Protein AF-A0A0F9RSI3-F1 (afdb_monomer_lite)

Radius of gyration: 14.39 Å; chains: 1; bounding box: 33×22×40 Å

Sequence (63 aa):
MASVQIPIDIPFAPKHIEVDAEFVLGDASERRDAGVNLVIWWVRPDGTERGINQFISEEELHG

pLDDT: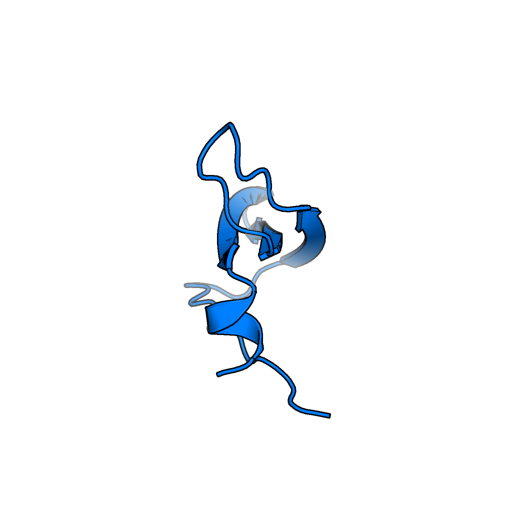 mean 81.72, std 10.53, range [46.25, 92.69]

Organism: NCBI:txid412755

Foldseek 3Di:
DDDDDDDDDDVDDFPDKDKDKDWDPADPVVRRATFIWIKMWTAHPVGDIDIDTDTDGPVNVVD

Secondary structure (DSSP, 8-state):
----------SS--SEEEEEEEEE--BTTTTBPPEEEEEEEEE-TTS-EEEEEEEEEHHHHH-

Structure (mmCIF, N/CA/C/O backbone):
data_AF-A0A0F9RSI3-F1
#
_entry.id   AF-A0A0F9RSI3-F1
#
loop_
_atom_site.group_PDB
_atom_site.id
_atom_site.type_symbol
_atom_site.label_atom_id
_atom_site.label_alt_id
_atom_site.label_comp_id
_atom_site.label_asym_id
_atom_site.label_entity_id
_atom_site.label_seq_id
_atom_site.pdbx_PDB_ins_code
_atom_site.Cartn_x
_atom_site.Cartn_y
_atom_site.Cartn_z
_atom_site.occupancy
_atom_site.B_iso_or_equiv
_atom_site.auth_seq_id
_atom_site.auth_comp_id
_atom_site.auth_asym_id
_atom_site.auth_atom_id
_atom_site.pdbx_PDB_model_num
ATOM 1 N N . MET A 1 1 ? -15.648 -16.711 -2.213 1.00 46.25 1 MET A N 1
ATOM 2 C CA . MET A 1 1 ? -14.613 -15.766 -1.751 1.00 46.25 1 MET A CA 1
ATOM 3 C C . MET A 1 1 ? -14.684 -14.572 -2.679 1.00 46.25 1 MET A C 1
ATOM 5 O O . MET A 1 1 ? -14.539 -14.775 -3.879 1.00 46.25 1 MET A O 1
ATOM 9 N N . ALA A 1 2 ? -15.044 -13.396 -2.170 1.00 53.72 2 ALA A N 1
ATOM 10 C CA . ALA A 1 2 ? -15.083 -12.182 -2.979 1.00 53.72 2 ALA A CA 1
ATOM 11 C C . ALA A 1 2 ? -13.643 -11.688 -3.173 1.00 53.72 2 ALA A C 1
ATOM 13 O O . ALA A 1 2 ? -12.904 -11.560 -2.201 1.00 53.72 2 ALA A O 1
ATOM 14 N N . SER A 1 3 ? -13.220 -11.486 -4.419 1.00 59.31 3 SER A N 1
ATOM 15 C CA . SER A 1 3 ? -11.958 -10.813 -4.723 1.00 59.31 3 SER A CA 1
ATOM 16 C C . SER A 1 3 ? -12.232 -9.316 -4.824 1.00 59.31 3 SER A C 1
ATOM 18 O O . SER A 1 3 ? -12.952 -8.904 -5.736 1.00 59.31 3 SER A O 1
ATOM 20 N N . VAL A 1 4 ? -11.666 -8.514 -3.925 1.00 64.81 4 VAL A N 1
ATOM 21 C CA . VAL A 1 4 ? -11.678 -7.054 -4.069 1.00 64.81 4 VAL A CA 1
ATOM 22 C C . VAL A 1 4 ? -10.734 -6.695 -5.215 1.00 64.81 4 VAL A C 1
ATOM 24 O O . VAL A 1 4 ? -9.561 -7.065 -5.207 1.00 64.81 4 VAL A O 1
ATOM 27 N N . GLN A 1 5 ? -11.268 -6.037 -6.242 1.00 66.81 5 GLN A N 1
ATOM 28 C CA . GLN A 1 5 ? -10.486 -5.509 -7.357 1.00 66.81 5 GLN A CA 1
ATOM 29 C C . GLN A 1 5 ? -10.187 -4.048 -7.053 1.00 66.81 5 GLN A C 1
ATOM 31 O O . GLN A 1 5 ? -11.108 -3.242 -6.947 1.00 66.81 5 GLN A O 1
ATOM 36 N N . ILE A 1 6 ? -8.909 -3.715 -6.907 1.00 65.19 6 ILE A N 1
ATOM 37 C CA . ILE A 1 6 ? -8.470 -2.351 -6.625 1.00 65.19 6 ILE A CA 1
ATOM 38 C C . ILE A 1 6 ? -8.018 -1.757 -7.959 1.00 65.19 6 ILE A C 1
ATOM 40 O O . ILE A 1 6 ? -6.996 -2.196 -8.495 1.00 65.19 6 ILE A O 1
ATOM 44 N N . PRO A 1 7 ? -8.787 -0.832 -8.561 1.00 62.59 7 PRO A N 1
ATOM 45 C CA . PRO A 1 7 ? -8.419 -0.250 -9.839 1.00 62.59 7 PRO A CA 1
ATOM 46 C C . PRO A 1 7 ? -7.208 0.664 -9.644 1.00 62.59 7 PRO A C 1
ATOM 48 O O . PRO A 1 7 ? -7.297 1.703 -8.995 1.00 62.59 7 PRO A O 1
ATOM 51 N N . ILE A 1 8 ? -6.072 0.281 -10.223 1.00 64.94 8 ILE A N 1
ATOM 52 C CA . ILE A 1 8 ? -4.871 1.115 -10.261 1.00 64.94 8 ILE A CA 1
ATOM 53 C C . ILE A 1 8 ? -4.755 1.673 -11.676 1.00 64.94 8 ILE A C 1
ATOM 55 O O . I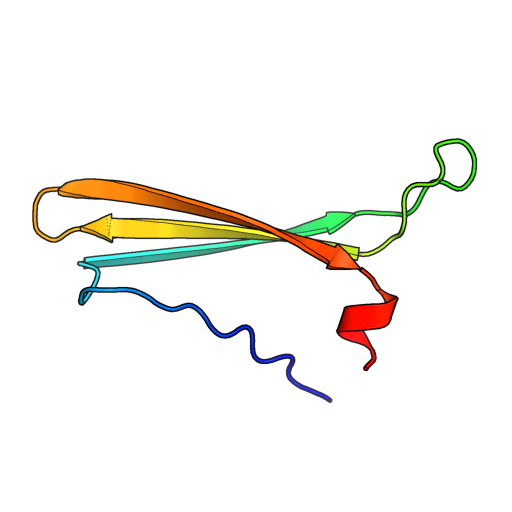LE A 1 8 ? -4.580 0.917 -12.633 1.00 64.94 8 ILE A O 1
ATOM 59 N N . ASP A 1 9 ? -4.840 2.994 -11.811 1.00 64.56 9 ASP A N 1
ATOM 60 C CA . ASP A 1 9 ? -4.570 3.667 -13.079 1.00 64.56 9 ASP A CA 1
ATOM 61 C C . ASP A 1 9 ? -3.060 3.917 -13.196 1.00 64.56 9 ASP A C 1
ATOM 63 O O . ASP A 1 9 ? -2.513 4.852 -12.603 1.00 64.56 9 ASP A O 1
ATOM 67 N N . ILE A 1 10 ? -2.354 3.021 -13.893 1.00 66.06 10 ILE A N 1
ATOM 68 C CA . ILE A 1 10 ? -0.918 3.168 -14.151 1.00 66.06 10 ILE A CA 1
ATOM 69 C C . ILE A 1 10 ? -0.760 3.826 -15.530 1.00 66.06 10 ILE A C 1
ATOM 71 O O . ILE A 1 10 ? -1.002 3.170 -16.544 1.00 66.06 10 ILE A O 1
ATOM 75 N N . PRO A 1 11 ? -0.305 5.094 -15.620 1.00 68.38 11 PRO A N 1
ATOM 76 C CA . PRO A 1 11 ? -0.306 5.853 -16.878 1.00 68.38 11 PRO A CA 1
ATOM 77 C C . PRO A 1 11 ? 0.765 5.396 -17.890 1.00 68.38 11 PRO A C 1
ATOM 79 O O . PRO A 1 11 ? 1.026 6.076 -18.881 1.00 68.38 11 PRO A O 1
ATOM 82 N N . PHE A 1 12 ? 1.443 4.280 -17.624 1.00 71.56 12 PHE A N 1
ATOM 83 C CA . PHE A 1 12 ? 2.499 3.684 -18.442 1.00 71.56 12 PHE A CA 1
ATOM 84 C C . PHE A 1 12 ? 2.639 2.192 -18.111 1.00 71.56 12 PHE A C 1
ATOM 86 O O . PHE A 1 12 ? 2.123 1.731 -17.101 1.00 71.56 12 PHE A O 1
ATOM 93 N N . ALA A 1 13 ? 3.389 1.441 -18.921 1.00 80.38 13 ALA A N 1
ATOM 94 C CA . ALA A 1 13 ? 3.758 0.059 -18.608 1.00 80.38 13 ALA A CA 1
ATOM 95 C C . ALA A 1 13 ? 4.981 0.040 -17.662 1.00 80.38 13 ALA A C 1
ATOM 97 O O . ALA A 1 13 ? 6.083 0.396 -18.099 1.00 80.38 13 ALA A O 1
ATOM 98 N N . PRO A 1 14 ? 4.824 -0.304 -16.371 1.00 80.75 14 PRO A N 1
ATOM 99 C CA . PRO A 1 14 ? 5.936 -0.316 -15.429 1.00 80.75 14 PRO A CA 1
ATOM 100 C C . PRO A 1 14 ? 6.875 -1.489 -15.718 1.00 80.75 14 PRO A C 1
ATOM 102 O O . PRO A 1 14 ? 6.458 -2.549 -16.181 1.00 80.75 14 PRO A O 1
ATOM 105 N N . LYS A 1 15 ? 8.162 -1.306 -15.420 1.00 83.69 15 LYS A N 1
ATOM 106 C CA . LYS A 1 15 ? 9.173 -2.366 -15.555 1.00 83.69 15 LYS A CA 1
ATOM 107 C C . LYS A 1 15 ? 9.058 -3.402 -14.434 1.00 83.69 15 LYS A C 1
ATOM 109 O O . LYS A 1 15 ? 9.361 -4.574 -14.637 1.00 83.69 15 LYS A O 1
ATOM 114 N N . HIS A 1 16 ? 8.656 -2.946 -13.255 1.00 84.38 16 HIS A N 1
ATOM 115 C CA . HIS A 1 16 ? 8.464 -3.750 -12.059 1.00 84.38 16 HIS A CA 1
ATOM 116 C C . HIS A 1 16 ? 7.333 -3.140 -11.229 1.00 84.38 16 HIS A C 1
ATOM 118 O O . HIS A 1 16 ? 7.216 -1.911 -11.183 1.00 84.38 16 HIS A O 1
ATOM 124 N N . ILE A 1 17 ? 6.521 -3.997 -10.611 1.00 85.50 17 ILE A N 1
ATOM 125 C CA . ILE A 1 17 ? 5.470 -3.631 -9.660 1.00 85.50 17 ILE A CA 1
ATOM 126 C C . ILE A 1 17 ? 5.644 -4.524 -8.435 1.00 85.50 17 ILE A C 1
ATOM 128 O O . ILE A 1 17 ? 5.784 -5.739 -8.584 1.00 85.50 17 ILE A O 1
ATOM 132 N N . GLU A 1 18 ? 5.580 -3.918 -7.259 1.00 87.38 18 GLU A N 1
ATOM 133 C CA . GLU A 1 18 ? 5.537 -4.583 -5.963 1.00 87.38 18 GLU A CA 1
ATOM 134 C C . GLU A 1 18 ? 4.275 -4.128 -5.224 1.00 87.38 18 GLU A C 1
ATOM 136 O O . GLU A 1 18 ? 3.873 -2.965 -5.319 1.00 87.38 18 GLU A O 1
ATOM 141 N 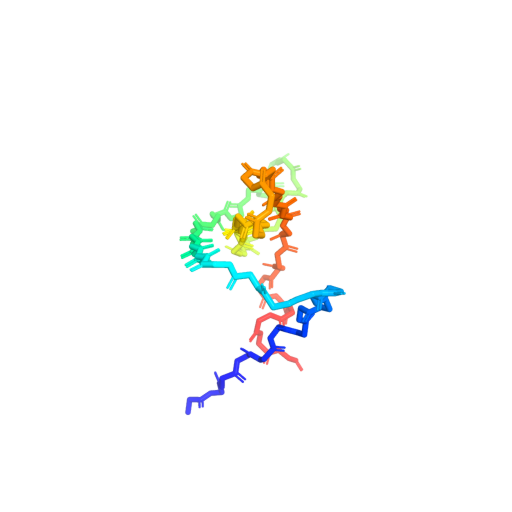N . VAL A 1 19 ? 3.607 -5.064 -4.553 1.00 85.88 19 VAL A N 1
ATOM 142 C CA . VAL A 1 19 ? 2.363 -4.809 -3.823 1.00 85.88 19 VAL A CA 1
ATOM 143 C C . VAL A 1 19 ? 2.497 -5.416 -2.439 1.00 85.88 19 VAL A C 1
ATOM 145 O O . VAL A 1 19 ? 2.585 -6.636 -2.311 1.00 85.88 19 VAL A O 1
ATOM 148 N N . ASP A 1 20 ? 2.441 -4.557 -1.430 1.00 89.44 20 ASP A N 1
ATOM 149 C CA . ASP A 1 20 ? 2.441 -4.926 -0.024 1.00 89.44 20 ASP A CA 1
ATOM 150 C C . ASP A 1 20 ? 1.089 -4.607 0.603 1.00 89.44 20 ASP A C 1
ATOM 152 O O . ASP A 1 20 ? 0.486 -3.562 0.348 1.00 89.44 20 ASP A O 1
ATOM 156 N N . ALA A 1 21 ? 0.616 -5.515 1.449 1.00 88.62 21 ALA A N 1
ATOM 157 C CA . ALA A 1 21 ? -0.603 -5.342 2.220 1.00 88.62 21 ALA A CA 1
ATOM 158 C C . ALA A 1 21 ? -0.301 -5.574 3.701 1.00 88.62 21 ALA A C 1
ATOM 160 O O . ALA A 1 21 ? 0.172 -6.643 4.088 1.00 88.62 21 ALA A O 1
ATOM 161 N N . GLU A 1 22 ? -0.605 -4.581 4.529 1.00 91.50 22 GLU A N 1
ATOM 162 C CA . GLU A 1 22 ? -0.459 -4.648 5.978 1.00 91.50 22 GLU A CA 1
ATOM 163 C C . GLU A 1 22 ? -1.839 -4.612 6.637 1.00 91.50 22 GLU A C 1
ATOM 165 O O . GLU A 1 22 ? -2.618 -3.682 6.428 1.00 91.50 22 GLU A O 1
ATOM 170 N N . PHE A 1 23 ? -2.157 -5.625 7.444 1.00 88.81 23 PHE A N 1
ATOM 171 C CA . PHE A 1 23 ? -3.401 -5.646 8.211 1.00 88.81 23 PHE A CA 1
ATOM 172 C C . PHE A 1 23 ? -3.296 -4.702 9.403 1.00 88.81 23 PHE A C 1
ATOM 174 O O . PHE A 1 23 ? -2.400 -4.823 10.239 1.00 88.81 23 PHE A O 1
ATOM 181 N N . VAL A 1 24 ? -4.251 -3.788 9.499 1.00 90.31 24 VAL A N 1
ATOM 182 C CA . VAL A 1 24 ? -4.352 -2.812 10.575 1.00 90.31 24 VAL A CA 1
ATOM 183 C C . VAL A 1 24 ? -5.496 -3.229 11.485 1.00 90.31 24 VAL A C 1
ATOM 185 O O . VAL A 1 24 ? -6.647 -3.312 11.057 1.00 90.31 24 VAL A O 1
ATOM 188 N N . LEU A 1 25 ? -5.180 -3.470 12.755 1.00 89.38 25 LEU A N 1
ATOM 189 C CA . LEU A 1 25 ? -6.200 -3.650 13.782 1.00 89.38 25 LEU A CA 1
ATOM 190 C C . LEU A 1 25 ? -6.798 -2.288 14.140 1.00 89.38 25 LEU A C 1
ATOM 192 O O . LEU A 1 25 ? -6.067 -1.310 14.310 1.00 89.38 25 LEU A O 1
ATOM 196 N N . GLY A 1 26 ? -8.122 -2.239 14.254 1.00 88.06 26 GLY A N 1
ATOM 197 C CA . GLY A 1 26 ? -8.825 -1.043 14.698 1.00 88.06 26 GLY A CA 1
ATOM 198 C C . GLY A 1 26 ? -8.573 -0.754 16.176 1.00 88.06 26 GLY A C 1
ATOM 199 O O . GLY A 1 26 ? -8.401 -1.671 16.983 1.00 88.06 26 GLY A O 1
ATOM 200 N N . ASP A 1 27 ? -8.595 0.528 16.531 1.00 89.38 27 ASP A N 1
ATOM 201 C CA . ASP A 1 27 ? -8.513 1.002 17.910 1.00 89.38 27 ASP A CA 1
ATOM 202 C C . ASP A 1 27 ? -9.653 1.991 18.191 1.00 89.38 27 ASP A C 1
ATOM 204 O O . ASP A 1 27 ? -9.680 3.126 17.705 1.00 89.38 27 ASP A O 1
ATOM 208 N N . ALA A 1 28 ? -10.608 1.553 19.015 1.00 84.69 28 ALA A N 1
ATOM 209 C CA . ALA A 1 28 ? -11.770 2.349 19.397 1.00 84.69 28 ALA A CA 1
ATOM 210 C C . ALA A 1 28 ? -11.408 3.582 20.247 1.00 84.69 28 ALA A C 1
ATOM 212 O O . ALA A 1 28 ? -12.154 4.563 20.245 1.00 84.69 28 ALA A O 1
ATOM 213 N N . SER A 1 29 ? -10.278 3.558 20.962 1.00 89.31 29 SER A N 1
ATOM 214 C CA . SER A 1 29 ? -9.804 4.701 21.750 1.00 89.31 29 SER A CA 1
ATOM 215 C C . SER A 1 29 ? -9.263 5.825 20.863 1.00 89.31 29 SER A C 1
ATOM 217 O O . SER A 1 29 ? -9.444 7.002 21.180 1.00 89.31 29 SER A O 1
ATOM 219 N N . GLU A 1 30 ? -8.703 5.464 19.708 1.00 88.12 30 GLU A N 1
ATOM 220 C CA . GLU A 1 30 ? -8.160 6.390 18.709 1.00 88.12 30 GLU A CA 1
ATOM 221 C C . GLU A 1 30 ? -9.146 6.695 17.569 1.00 88.12 30 GLU A C 1
ATOM 223 O O . GLU A 1 30 ? -8.840 7.501 16.693 1.00 88.12 30 GLU A O 1
ATOM 228 N N . ARG A 1 31 ? -10.344 6.086 17.587 1.00 84.25 31 ARG A N 1
ATOM 229 C CA . ARG A 1 31 ? -11.327 6.1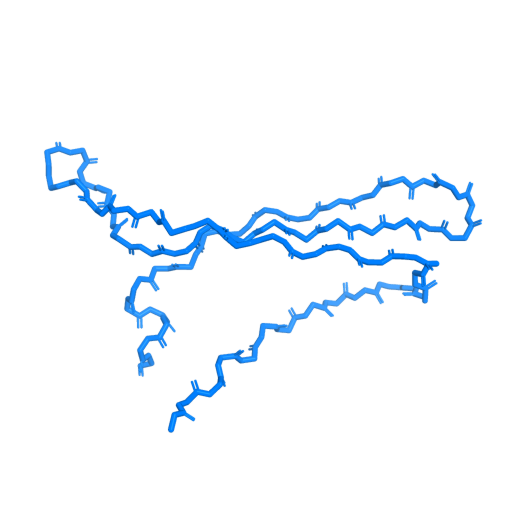29 16.485 1.00 84.25 31 ARG A CA 1
ATOM 230 C C . ARG A 1 31 ? -10.708 5.712 15.146 1.00 84.25 31 ARG A C 1
ATOM 232 O O . ARG A 1 31 ? -10.972 6.327 14.116 1.00 84.25 31 ARG A O 1
ATOM 239 N N . ARG A 1 32 ? -9.854 4.691 15.186 1.00 85.25 32 ARG A N 1
ATOM 240 C CA . ARG A 1 32 ? -9.194 4.124 14.014 1.00 85.25 32 ARG A CA 1
ATOM 241 C C . ARG A 1 32 ? -9.901 2.837 13.618 1.00 85.25 32 ARG A C 1
ATOM 243 O O . ARG A 1 32 ? -9.974 1.912 14.427 1.00 85.25 32 ARG A O 1
ATOM 250 N N . ASP A 1 33 ? -10.371 2.769 12.382 1.00 89.69 33 ASP A N 1
ATOM 251 C CA . ASP A 1 33 ? -11.013 1.567 11.859 1.00 89.69 33 ASP A CA 1
ATOM 252 C C . ASP A 1 33 ? -9.993 0.452 11.601 1.00 89.69 33 ASP A C 1
ATOM 254 O O . ASP A 1 33 ? -8.815 0.702 11.322 1.00 89.69 33 ASP A O 1
ATOM 258 N N . ALA A 1 34 ? -10.457 -0.794 11.705 1.00 92.25 34 ALA A N 1
ATOM 259 C CA . ALA A 1 34 ? -9.708 -1.938 11.211 1.00 92.25 34 ALA A CA 1
ATOM 260 C C . ALA A 1 34 ? -9.717 -1.929 9.679 1.00 92.25 34 ALA A C 1
ATOM 262 O O . ALA A 1 34 ? -10.643 -1.410 9.052 1.00 92.25 34 ALA A O 1
ATOM 263 N N . GLY A 1 35 ? -8.689 -2.501 9.064 1.00 92.69 35 GLY A N 1
ATOM 264 C CA . GLY A 1 35 ? -8.609 -2.542 7.612 1.00 92.69 35 GLY A CA 1
ATOM 265 C C . GLY A 1 35 ? -7.275 -3.048 7.099 1.00 92.69 35 GLY A C 1
ATOM 266 O O . GLY A 1 35 ? -6.520 -3.724 7.800 1.00 92.69 35 GLY A O 1
ATOM 267 N N . VAL A 1 36 ? -6.979 -2.701 5.855 1.00 91.06 36 VAL A N 1
ATOM 268 C CA . VAL A 1 36 ? -5.727 -3.031 5.182 1.00 91.06 36 VAL A CA 1
ATOM 269 C C . VAL A 1 36 ? -5.082 -1.749 4.693 1.00 91.06 36 VAL A C 1
ATOM 271 O O . VAL A 1 36 ? -5.706 -0.938 4.014 1.00 91.06 36 VAL A O 1
ATOM 274 N N . ASN A 1 37 ? -3.809 -1.583 5.021 1.00 91.31 37 ASN A N 1
ATOM 275 C CA . ASN A 1 37 ? -2.964 -0.584 4.407 1.00 91.31 37 ASN A CA 1
ATOM 276 C C . ASN A 1 37 ? -2.281 -1.209 3.192 1.00 91.31 37 ASN A C 1
ATOM 278 O O . ASN A 1 37 ? -1.466 -2.121 3.332 1.00 91.31 37 ASN A O 1
ATOM 282 N N . LEU A 1 38 ? -2.647 -0.751 2.003 1.00 89.50 38 LEU A N 1
ATOM 283 C CA . LEU A 1 38 ? -2.086 -1.228 0.753 1.00 89.50 38 LEU A CA 1
ATOM 284 C C . LEU A 1 38 ? -1.022 -0.253 0.269 1.00 89.50 38 LEU A C 1
ATOM 286 O O . LEU A 1 38 ? -1.296 0.930 0.059 1.00 89.50 38 LEU A O 1
ATOM 290 N N . VAL A 1 39 ? 0.179 -0.765 0.036 1.00 89.19 39 VAL A N 1
ATOM 291 C CA . VAL A 1 39 ? 1.266 -0.001 -0.559 1.00 89.19 39 VAL A CA 1
ATOM 292 C C . VAL A 1 39 ? 1.631 -0.635 -1.890 1.00 89.19 39 VAL A C 1
ATOM 294 O O . VAL A 1 39 ? 1.973 -1.809 -1.969 1.00 89.19 39 VAL A O 1
ATOM 297 N N . ILE A 1 40 ? 1.528 0.147 -2.957 1.00 86.69 40 ILE A N 1
ATOM 298 C CA . ILE A 1 40 ? 1.849 -0.302 -4.309 1.00 86.69 40 ILE A CA 1
ATOM 299 C C . ILE A 1 40 ? 3.017 0.539 -4.787 1.00 86.69 40 ILE A C 1
ATOM 301 O O . ILE A 1 40 ? 2.902 1.762 -4.867 1.00 86.69 40 ILE A O 1
ATOM 305 N N . TRP A 1 41 ? 4.111 -0.117 -5.149 1.00 88.88 41 TRP A N 1
ATOM 306 C CA . TRP A 1 41 ? 5.310 0.504 -5.696 1.00 88.88 41 TRP A CA 1
ATOM 307 C C . TRP A 1 41 ? 5.509 0.075 -7.140 1.00 88.88 41 TRP A C 1
ATOM 309 O O . TRP A 1 41 ? 5.262 -1.073 -7.509 1.00 88.88 41 TRP A O 1
ATOM 319 N N . TRP A 1 42 ? 5.982 0.986 -7.984 1.00 87.62 42 TRP A N 1
ATOM 320 C CA . TRP A 1 42 ? 6.367 0.640 -9.343 1.00 87.62 42 TRP A CA 1
ATOM 321 C C . TRP A 1 42 ? 7.520 1.487 -9.870 1.00 87.62 42 TRP A C 1
ATOM 323 O O . TRP A 1 42 ? 7.695 2.661 -9.530 1.00 87.62 42 TRP A O 1
ATOM 333 N N . VAL A 1 43 ? 8.284 0.875 -10.776 1.00 84.12 43 VAL A N 1
ATOM 334 C CA . VAL A 1 43 ? 9.452 1.485 -11.417 1.00 84.12 43 VAL A CA 1
ATOM 335 C C . VAL A 1 43 ? 9.134 1.803 -12.874 1.00 84.12 43 VAL A C 1
ATOM 337 O O . VAL A 1 43 ? 8.744 0.927 -13.657 1.00 84.12 43 VAL A O 1
ATOM 340 N N . ARG A 1 44 ? 9.309 3.070 -13.255 1.00 82.94 44 ARG A N 1
ATOM 341 C CA . ARG A 1 44 ? 9.197 3.533 -14.645 1.00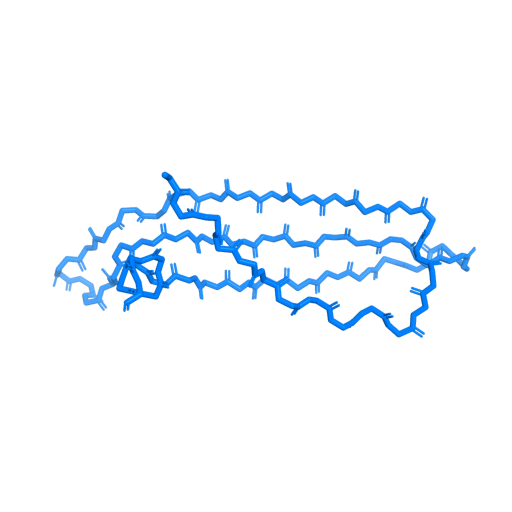 82.94 44 ARG A CA 1
ATOM 342 C C . ARG A 1 44 ? 10.300 2.938 -15.526 1.00 82.94 44 ARG A C 1
ATOM 344 O O . ARG A 1 44 ? 11.375 2.610 -15.027 1.00 82.94 44 ARG A O 1
ATOM 351 N N . PRO A 1 45 ? 10.101 2.872 -16.856 1.00 81.75 45 PRO A N 1
ATOM 352 C CA . PRO A 1 45 ? 11.174 2.505 -17.782 1.00 81.75 45 PRO A CA 1
ATOM 353 C C . PRO A 1 45 ? 12.422 3.398 -17.675 1.00 81.75 45 PRO A C 1
ATOM 355 O O . PRO A 1 45 ? 13.526 2.923 -17.922 1.00 81.75 45 PRO A O 1
ATOM 358 N N . ASP A 1 46 ? 12.251 4.664 -17.274 1.00 87.19 46 ASP A N 1
ATOM 359 C CA . ASP A 1 46 ? 13.339 5.625 -17.038 1.00 87.19 46 ASP A CA 1
ATOM 360 C C . ASP A 1 46 ? 14.068 5.439 -15.689 1.00 87.19 46 ASP A C 1
ATOM 362 O O . ASP A 1 46 ? 15.031 6.149 -15.412 1.00 87.19 46 ASP A O 1
ATOM 366 N N . GLY A 1 47 ? 13.636 4.478 -14.863 1.00 83.31 47 GLY A N 1
ATOM 367 C CA . GLY A 1 47 ? 14.205 4.189 -13.544 1.00 83.31 47 GLY A CA 1
ATOM 368 C C . GLY A 1 47 ? 13.589 4.979 -12.386 1.00 83.31 47 GLY A C 1
ATOM 369 O O . GLY A 1 47 ? 13.964 4.745 -11.244 1.00 83.31 47 GLY A O 1
ATOM 370 N N . THR A 1 48 ? 12.637 5.881 -12.637 1.00 84.44 48 THR A N 1
ATOM 371 C CA . THR A 1 48 ? 11.961 6.634 -11.571 1.00 84.44 48 THR A CA 1
ATOM 372 C C . THR A 1 48 ? 10.996 5.741 -10.794 1.00 84.44 48 THR A C 1
ATOM 374 O O . THR A 1 48 ? 10.124 5.094 -11.381 1.00 84.44 48 THR A O 1
ATOM 377 N N . GLU A 1 49 ? 11.084 5.788 -9.470 1.00 84.56 49 GLU A N 1
ATOM 378 C CA . GLU A 1 49 ? 10.186 5.076 -8.562 1.00 84.56 49 GLU A CA 1
ATOM 379 C C . GLU A 1 49 ? 8.969 5.934 -8.192 1.00 84.56 49 GLU A C 1
ATOM 381 O O . GLU A 1 49 ? 9.056 7.152 -7.994 1.00 84.56 49 GLU A O 1
ATOM 386 N N . ARG A 1 50 ? 7.800 5.301 -8.119 1.00 79.19 50 ARG A N 1
ATOM 387 C CA . ARG A 1 50 ? 6.553 5.892 -7.626 1.00 79.19 50 ARG A CA 1
ATOM 388 C C . ARG A 1 50 ? 5.820 4.856 -6.788 1.00 79.19 50 ARG A C 1
ATOM 390 O O . ARG A 1 50 ? 5.977 3.661 -7.014 1.00 79.19 50 ARG A O 1
ATOM 397 N N . GLY A 1 51 ? 4.987 5.323 -5.871 1.00 81.56 51 GLY A N 1
ATOM 398 C CA . GLY A 1 51 ? 4.062 4.447 -5.176 1.00 81.56 51 GLY A CA 1
ATOM 399 C C . GLY A 1 51 ? 2.828 5.179 -4.687 1.00 81.56 51 GLY A C 1
ATOM 400 O O . GLY A 1 51 ? 2.815 6.411 -4.603 1.00 81.56 51 GLY A O 1
ATOM 401 N N . ILE A 1 52 ? 1.791 4.403 -4.400 1.00 84.81 52 ILE A N 1
ATOM 402 C CA . ILE A 1 52 ? 0.590 4.857 -3.706 1.00 84.81 52 ILE A CA 1
ATOM 403 C C . ILE A 1 52 ? 0.451 4.082 -2.407 1.00 84.81 52 ILE A C 1
ATOM 405 O O . ILE A 1 52 ? 0.794 2.904 -2.330 1.00 84.81 52 ILE A O 1
ATOM 409 N N . ASN A 1 53 ? -0.046 4.775 -1.392 1.00 88.19 53 ASN A N 1
ATOM 410 C CA . ASN A 1 53 ? -0.395 4.202 -0.108 1.00 88.19 53 ASN A CA 1
ATOM 411 C C . ASN A 1 53 ? -1.879 4.489 0.117 1.00 88.19 53 ASN A C 1
ATOM 413 O O . ASN A 1 53 ? -2.288 5.654 0.095 1.00 88.19 53 AS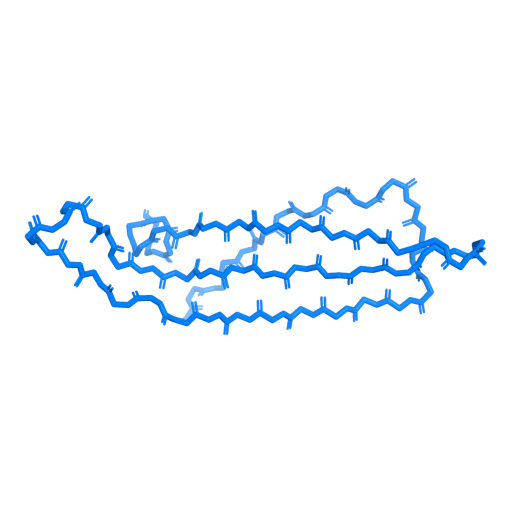N A O 1
ATOM 417 N N . GLN A 1 54 ? -2.672 3.434 0.247 1.00 87.56 54 GLN A N 1
ATOM 418 C CA . GLN A 1 54 ? -4.113 3.514 0.392 1.00 87.56 54 GLN A CA 1
ATOM 419 C C . GLN A 1 54 ? -4.554 2.650 1.566 1.00 87.56 54 GLN A C 1
ATOM 421 O O . GLN A 1 54 ? -4.341 1.441 1.575 1.00 87.56 54 GLN A O 1
ATOM 426 N N . PHE A 1 55 ? -5.238 3.271 2.521 1.00 90.31 55 PHE A N 1
ATOM 427 C CA . PHE A 1 55 ? -5.972 2.544 3.542 1.00 90.31 55 PHE A CA 1
ATOM 428 C C . PHE A 1 55 ? -7.348 2.148 3.002 1.00 90.31 55 PHE A C 1
ATOM 430 O O . PHE A 1 55 ? -8.031 2.977 2.400 1.00 90.31 55 PHE A O 1
ATOM 437 N N . ILE A 1 56 ? -7.730 0.892 3.214 1.00 89.00 56 ILE A N 1
ATOM 438 C CA . ILE A 1 56 ? -9.035 0.332 2.863 1.00 89.00 56 ILE A CA 1
ATOM 439 C C . ILE A 1 56 ? -9.635 -0.212 4.151 1.00 89.00 56 ILE A C 1
ATOM 441 O O . ILE A 1 56 ? -9.060 -1.114 4.768 1.00 89.00 56 ILE A O 1
ATOM 445 N N . SER A 1 57 ? -10.759 0.356 4.574 1.00 90.25 57 SER A N 1
ATOM 446 C CA . SER A 1 57 ? -11.440 -0.069 5.796 1.00 90.25 57 SER A CA 1
ATOM 447 C C . SER A 1 57 ? -12.001 -1.489 5.672 1.00 90.25 57 SER A C 1
ATOM 449 O O . SER A 1 57 ? -12.245 -1.998 4.577 1.00 90.25 57 SER A O 1
ATOM 451 N N . GLU A 1 58 ? -12.228 -2.146 6.807 1.00 88.38 58 GLU A N 1
ATOM 452 C CA . GLU A 1 58 ? -12.898 -3.448 6.856 1.00 88.38 58 GLU A CA 1
ATOM 453 C C . GLU A 1 58 ? -14.293 -3.397 6.204 1.00 88.38 58 GLU A C 1
ATOM 455 O O . GLU A 1 58 ? -14.659 -4.320 5.479 1.00 88.38 58 GLU A O 1
ATOM 460 N N . GLU A 1 59 ? -15.030 -2.291 6.369 1.00 86.62 59 GLU A N 1
ATOM 461 C CA . GLU A 1 59 ? -16.316 -2.053 5.695 1.00 86.62 59 GLU A CA 1
ATOM 462 C C . GLU A 1 59 ? -16.168 -2.126 4.165 1.00 86.62 59 GLU A C 1
ATOM 464 O O . GLU A 1 59 ? -16.849 -2.913 3.510 1.00 86.62 59 GLU A O 1
ATOM 469 N N . GLU A 1 60 ? -15.206 -1.397 3.591 1.00 83.75 60 GLU A N 1
ATOM 470 C CA . GLU A 1 60 ? -14.942 -1.402 2.145 1.00 83.75 60 GLU A CA 1
ATOM 471 C C . GLU A 1 60 ? -14.462 -2.765 1.614 1.00 83.75 60 GLU A C 1
ATOM 473 O O . GLU A 1 60 ? -14.699 -3.094 0.449 1.00 83.75 60 GLU A O 1
ATOM 478 N N . LEU A 1 61 ? -13.793 -3.574 2.444 1.00 81.50 61 LEU A N 1
ATOM 479 C CA . LEU A 1 61 ? -13.345 -4.922 2.072 1.00 81.50 61 LEU A CA 1
ATOM 480 C C . LEU A 1 61 ? -14.497 -5.934 2.001 1.00 81.50 61 LEU A C 1
ATOM 482 O O . LEU A 1 61 ? -14.409 -6.905 1.242 1.00 81.50 61 LEU A O 1
ATOM 486 N N . HIS A 1 62 ? -15.556 -5.735 2.789 1.00 78.31 62 HIS A N 1
ATOM 487 C CA . HIS A 1 62 ? -16.714 -6.628 2.827 1.00 78.31 62 HIS A CA 1
ATOM 488 C C . HIS A 1 62 ? -17.820 -6.261 1.823 1.00 78.31 62 HIS A C 1
ATOM 490 O O . HIS A 1 62 ? -18.585 -7.159 1.451 1.00 78.31 62 HIS A O 1
ATOM 496 N N . GLY A 1 63 ? -17.826 -5.023 1.312 1.00 62.53 63 GLY A N 1
ATOM 497 C CA . GLY A 1 63 ? -18.801 -4.512 0.334 1.00 62.53 63 GLY A CA 1
ATOM 498 C C . GLY A 1 63 ? -20.136 -4.132 0.958 1.00 62.53 63 GLY A C 1
ATOM 499 O O . GLY A 1 63 ? -21.131 -4.130 0.197 1.00 62.53 63 GLY A O 1
#